Protein AF-A0A2M7TD16-F1 (afdb_monomer_lite)

Radius of gyration: 18.0 Å; chains: 1; bounding box: 49×36×45 Å

InterPro domains:
  IPR002305 Aminoacyl-tRNA synthetase, class Ic [PF00579] (29-170)
  IPR002307 Tyrosine-tRNA ligase [PR01040] (44-66)
  IPR002307 Tyrosine-tRNA ligase [PR01040] (159-170)
  IPR002307 Tyrosine-tRNA ligase [TIGR00234] (2-170)
  IPR014729 Rossmann-like alpha/beta/alpha sandwich fold [G3DSA:3.40.50.620] (1-170)
  IPR024088 Tyrosine-tRNA ligase, bacterial-type [PTHR11766] (5-170)

Sequence (170 aa):
MDKIDEVLTRGVEQILPSRQGLENLLRSKKRIRLYLGIDPTATRLHLGHTIPLRKLQEFAELGHEAILLFGTGTVLVGDPSERDSGRQLITQKEIEENIATWKDQVKNIVDFKKIKIKFNGDWLTKLTLKDIIRIGSKISAIQLFKRDNFTKRIQKGDTVYFHETMYPLL

Secondary structure (DSSP, 8-state):
--HHHHHHHTT-S--SS-HHHHHHHHHTT---EEEEEE---SS---GGGHHHHHHHHHHHHTT-EEEEEE-TTGGGT---SS-SSPPPPPPHHHHHHHHHHHHHHHTTT--TTTSEEEETHHHHTT--HHHHHHHHTTS-HHHHHTSHHHHHHHHHT----HHHHHGGG-

Organism: NCBI:txid1975074

Structure (mmCIF, N/CA/C/O backbone):
data_AF-A0A2M7TD16-F1
#
_entry.id   AF-A0A2M7TD16-F1
#
loop_
_atom_site.group_PDB
_atom_site.id
_atom_site.type_symbol
_atom_site.label_atom_id
_atom_site.label_alt_id
_atom_site.label_comp_id
_atom_site.label_asym_id
_atom_site.label_entity_id
_atom_site.label_seq_id
_atom_site.pdbx_PDB_ins_code
_atom_site.Cartn_x
_atom_site.Cartn_y
_atom_site.Cartn_z
_atom_site.occupancy
_atom_site.B_iso_or_equiv
_atom_site.auth_seq_id
_atom_site.auth_comp_id
_atom_site.auth_asym_id
_atom_site.auth_atom_id
_atom_site.pdbx_PDB_model_num
ATOM 1 N N . MET A 1 1 ? -25.693 -3.884 12.088 1.00 61.97 1 MET A N 1
ATOM 2 C CA . MET A 1 1 ? -24.381 -4.557 11.999 1.00 61.97 1 MET A CA 1
ATOM 3 C C . MET A 1 1 ? -23.370 -3.654 12.685 1.00 61.97 1 MET A C 1
ATOM 5 O O . MET A 1 1 ? -23.488 -2.444 12.517 1.00 61.97 1 MET A O 1
ATOM 9 N N . ASP A 1 2 ? -22.472 -4.191 13.514 1.00 90.81 2 ASP A N 1
ATOM 10 C CA . ASP A 1 2 ? -21.387 -3.396 14.108 1.00 90.81 2 ASP A CA 1
ATOM 11 C C . ASP A 1 2 ? -20.458 -2.890 12.988 1.00 90.81 2 ASP A C 1
ATOM 13 O O . ASP A 1 2 ? -20.257 -3.582 11.988 1.00 90.81 2 ASP A O 1
ATOM 17 N N . LYS A 1 3 ? -19.889 -1.687 13.133 1.00 92.25 3 LYS A N 1
ATOM 18 C CA . LYS A 1 3 ? -18.960 -1.128 12.139 1.00 92.25 3 LYS A CA 1
ATOM 19 C C . LYS A 1 3 ? -17.724 -2.011 11.969 1.00 92.25 3 LYS A C 1
ATOM 21 O O . LYS A 1 3 ? -17.198 -2.109 10.865 1.00 92.25 3 LYS A O 1
ATOM 26 N N . ILE A 1 4 ? -17.273 -2.669 13.041 1.00 94.44 4 ILE A N 1
ATOM 27 C CA . ILE A 1 4 ? -16.169 -3.637 12.967 1.00 94.44 4 ILE A CA 1
ATOM 28 C C . ILE A 1 4 ? -16.558 -4.812 12.060 1.00 94.44 4 ILE A C 1
ATOM 30 O O . ILE A 1 4 ? -15.784 -5.184 11.180 1.00 94.44 4 ILE A O 1
ATOM 34 N N . ASP A 1 5 ? -17.769 -5.350 12.211 1.00 94.75 5 ASP A N 1
ATOM 35 C CA . ASP A 1 5 ? -18.237 -6.468 11.388 1.00 94.75 5 ASP A CA 1
ATOM 36 C C . ASP A 1 5 ? -18.338 -6.072 9.911 1.00 94.75 5 ASP A C 1
ATOM 38 O O . ASP A 1 5 ? -17.934 -6.846 9.043 1.00 94.75 5 ASP A O 1
ATOM 42 N N . GLU A 1 6 ? -18.826 -4.862 9.610 1.00 94.56 6 GLU A N 1
ATOM 43 C CA . GLU A 1 6 ? -18.897 -4.350 8.235 1.00 94.56 6 GLU A CA 1
ATOM 44 C C . GLU A 1 6 ? -17.499 -4.244 7.606 1.00 94.56 6 GLU A C 1
ATOM 46 O O . GLU A 1 6 ? -17.282 -4.728 6.490 1.00 94.56 6 GLU A O 1
ATOM 51 N N . VAL A 1 7 ? -16.521 -3.703 8.342 1.00 95.44 7 VAL A N 1
ATOM 52 C CA . VAL A 1 7 ? -15.135 -3.582 7.867 1.00 95.44 7 VAL A CA 1
ATOM 53 C C . VAL A 1 7 ? -14.516 -4.942 7.549 1.00 95.44 7 VAL A C 1
ATOM 55 O O . VAL A 1 7 ? -13.785 -5.051 6.564 1.00 95.44 7 VAL A O 1
ATOM 58 N N . LEU A 1 8 ? -14.840 -5.979 8.323 1.00 95.81 8 LEU A N 1
ATOM 59 C CA . LEU A 1 8 ? -14.291 -7.328 8.161 1.00 95.81 8 LEU A CA 1
ATOM 60 C C . LEU A 1 8 ? -15.059 -8.218 7.170 1.00 95.81 8 LEU A C 1
ATOM 62 O O . LEU A 1 8 ? -14.624 -9.340 6.908 1.00 95.81 8 LEU A O 1
ATOM 66 N N . THR A 1 9 ? -16.197 -7.763 6.639 1.00 94.81 9 THR A N 1
ATOM 67 C CA . THR A 1 9 ? -17.051 -8.563 5.740 1.00 94.81 9 THR A CA 1
ATOM 68 C C . THR A 1 9 ? -17.232 -7.927 4.373 1.00 94.81 9 THR A C 1
ATOM 70 O O . THR A 1 9 ? -17.044 -8.578 3.348 1.00 94.81 9 THR A O 1
ATOM 73 N N . ARG A 1 10 ? -17.612 -6.651 4.326 1.00 94.44 10 ARG A N 1
ATOM 74 C CA . ARG A 1 10 ? -18.019 -5.999 3.087 1.00 94.44 10 ARG A CA 1
ATOM 75 C C . ARG A 1 10 ? -16.806 -5.686 2.218 1.00 94.44 10 ARG A C 1
ATOM 77 O O . ARG A 1 10 ? -15.943 -4.907 2.620 1.00 94.44 10 ARG A O 1
ATOM 84 N N . GLY A 1 11 ? -16.773 -6.247 1.009 1.00 91.56 11 GLY A N 1
ATOM 85 C CA . GLY A 1 11 ? -15.667 -6.043 0.066 1.00 91.56 11 GLY A CA 1
ATOM 86 C C . GLY A 1 11 ? -14.357 -6.686 0.528 1.00 91.56 11 GLY A C 1
ATOM 87 O O . GLY A 1 11 ? -13.287 -6.170 0.216 1.00 91.56 11 GLY A O 1
ATOM 88 N N . VAL A 1 12 ? -14.447 -7.766 1.310 1.00 95.81 12 VAL A N 1
ATOM 89 C CA . VAL A 1 12 ? -13.305 -8.527 1.818 1.00 95.81 12 VAL A CA 1
ATOM 90 C C . VAL A 1 12 ? -13.437 -9.970 1.352 1.00 95.81 12 VAL A C 1
ATOM 92 O O . VAL A 1 12 ? -14.361 -10.665 1.760 1.00 95.81 12 VAL A O 1
ATOM 95 N N . GLU A 1 13 ? -12.493 -10.413 0.527 1.00 95.62 13 GLU A N 1
ATOM 96 C CA . GLU A 1 13 ? -12.411 -11.811 0.092 1.00 95.62 13 GLU A CA 1
ATOM 97 C C . GLU A 1 13 ? -11.829 -12.696 1.202 1.00 95.62 13 GLU A C 1
ATOM 99 O O . GLU A 1 13 ? -12.382 -13.731 1.564 1.00 95.62 13 GLU A O 1
ATOM 104 N N . GLN A 1 14 ? -10.711 -12.264 1.794 1.00 96.12 14 GLN A N 1
ATOM 105 C CA . GLN A 1 14 ? -9.982 -13.047 2.785 1.00 96.12 14 GLN A CA 1
ATOM 106 C C . GLN A 1 14 ? -9.262 -12.148 3.794 1.00 96.12 14 GLN A C 1
ATOM 108 O O . GLN A 1 14 ? -8.800 -11.056 3.464 1.00 96.12 14 GLN A O 1
ATOM 113 N N . ILE A 1 15 ? -9.128 -12.636 5.031 1.00 96.88 15 ILE A N 1
ATOM 114 C CA . ILE A 1 15 ? -8.303 -12.024 6.079 1.00 96.88 15 ILE A CA 1
ATOM 115 C C . ILE A 1 15 ? -7.296 -13.063 6.560 1.00 96.88 15 ILE A C 1
ATOM 117 O O . ILE A 1 15 ? -7.678 -14.124 7.055 1.00 96.88 15 ILE A O 1
ATOM 121 N N . LEU A 1 16 ? -6.013 -12.730 6.448 1.00 96.31 16 LEU A N 1
ATOM 122 C CA . LEU A 1 16 ? -4.900 -13.577 6.860 1.00 96.31 16 LEU A CA 1
ATOM 123 C C . LEU A 1 16 ? -4.088 -12.910 7.982 1.00 96.31 16 LEU A C 1
ATOM 125 O O . LEU A 1 16 ? -4.012 -11.682 8.033 1.00 96.31 16 LEU A O 1
ATOM 129 N N . PRO A 1 17 ? -3.458 -13.692 8.877 1.00 95.94 17 PRO A N 1
ATOM 130 C CA . PRO A 1 17 ? -3.570 -15.150 9.008 1.00 95.94 17 PRO A CA 1
ATOM 131 C C . PRO A 1 17 ? -4.844 -15.597 9.748 1.00 95.94 17 PRO A C 1
ATOM 133 O O . PRO A 1 17 ? -5.179 -16.775 9.731 1.00 95.94 17 PRO A O 1
ATOM 136 N N . SER A 1 18 ? -5.545 -14.681 10.425 1.00 96.56 18 SER A N 1
ATOM 137 C CA . SER A 1 18 ? -6.741 -14.998 11.208 1.00 96.56 18 SER A CA 1
ATOM 138 C C . SER A 1 18 ? -7.708 -13.822 11.253 1.00 96.56 18 SER A C 1
ATOM 140 O O . SER A 1 18 ? -7.387 -12.758 11.788 1.00 96.56 18 SER A O 1
ATOM 142 N N . ARG A 1 19 ? -8.930 -14.046 10.758 1.00 95.88 19 ARG A N 1
ATOM 143 C CA . ARG A 1 19 ? -10.046 -13.103 10.891 1.00 95.88 19 ARG A CA 1
ATOM 144 C C . ARG A 1 19 ? -10.360 -12.800 12.355 1.00 95.88 19 ARG A C 1
ATOM 146 O O . ARG A 1 19 ? -10.453 -11.632 12.718 1.00 95.88 19 ARG A O 1
ATOM 153 N N . GLN A 1 20 ? -10.454 -13.836 13.190 1.00 96.56 20 GLN A N 1
ATOM 154 C CA . GLN A 1 20 ? -10.727 -13.679 14.620 1.00 96.56 20 GLN A CA 1
ATOM 155 C C . GLN A 1 20 ? -9.620 -12.883 15.320 1.00 96.56 20 GLN A C 1
ATOM 157 O O . GLN A 1 20 ? -9.894 -12.066 16.194 1.00 96.56 20 GLN A O 1
ATOM 162 N N . GLY A 1 21 ? -8.361 -13.095 14.922 1.00 96.44 21 GLY A N 1
ATOM 163 C CA . GLY A 1 21 ? -7.223 -12.350 15.455 1.00 96.44 21 GLY A CA 1
ATOM 164 C C . GLY A 1 21 ? -7.330 -10.850 15.178 1.00 96.44 21 GLY A C 1
ATOM 165 O O . GLY A 1 21 ? -7.160 -10.046 16.096 1.00 96.44 21 GLY A O 1
ATOM 166 N N . LEU A 1 22 ? -7.666 -10.475 13.938 1.00 96.06 22 LEU A N 1
ATOM 167 C CA . LEU A 1 22 ? -7.895 -9.075 13.580 1.00 96.06 22 LEU A CA 1
ATOM 168 C C . LEU A 1 22 ? -9.112 -8.505 14.317 1.00 96.06 22 LEU A C 1
ATOM 170 O O . LEU A 1 22 ? -9.021 -7.421 14.881 1.00 96.06 22 LEU A O 1
ATOM 174 N N . GLU A 1 23 ? -10.220 -9.241 14.380 1.00 95.88 23 GLU A N 1
ATOM 175 C CA . GLU A 1 23 ? -11.420 -8.807 15.098 1.00 95.88 23 GLU A CA 1
ATOM 176 C C . GLU A 1 23 ? -11.138 -8.524 16.579 1.00 95.88 23 GLU A C 1
ATOM 178 O O . GLU A 1 23 ? -11.457 -7.443 17.075 1.00 95.88 23 GLU A O 1
ATOM 183 N N . ASN A 1 24 ? -10.464 -9.445 17.272 1.00 96.12 24 ASN A N 1
ATOM 184 C CA . ASN A 1 24 ? -10.071 -9.269 18.669 1.00 96.12 24 ASN A CA 1
ATOM 185 C C . ASN A 1 24 ? -9.191 -8.024 18.852 1.00 96.12 24 ASN A C 1
ATOM 187 O O . ASN A 1 24 ? -9.349 -7.283 19.824 1.00 96.12 24 ASN A O 1
ATOM 191 N N . LEU A 1 25 ? -8.285 -7.763 17.905 1.00 95.12 25 LEU A N 1
ATOM 192 C CA . LEU A 1 25 ? -7.420 -6.589 17.932 1.00 95.12 25 LEU A CA 1
ATOM 193 C C . LEU A 1 25 ? -8.223 -5.289 17.782 1.00 95.12 25 LEU A C 1
ATOM 195 O O . LEU A 1 25 ? -8.005 -4.360 18.561 1.00 95.12 25 LEU A O 1
ATOM 199 N N . LEU A 1 26 ? -9.189 -5.240 16.860 1.00 94.75 26 LEU A N 1
ATOM 200 C CA . LEU A 1 26 ? -10.075 -4.085 16.674 1.00 94.75 26 LEU A CA 1
ATOM 201 C C . LEU A 1 26 ? -10.969 -3.858 17.903 1.00 94.75 26 LEU A C 1
ATOM 203 O O . LEU A 1 26 ? -11.080 -2.735 18.397 1.00 94.75 26 LEU A O 1
ATOM 207 N N . ARG A 1 27 ? -11.536 -4.932 18.469 1.00 94.75 27 ARG A N 1
ATOM 208 C CA . ARG A 1 27 ? -12.383 -4.871 19.673 1.00 94.75 27 ARG A CA 1
ATOM 209 C C . ARG A 1 27 ? -11.611 -4.503 20.939 1.00 94.75 27 ARG A C 1
ATOM 211 O O . ARG A 1 27 ? -12.188 -3.911 21.848 1.00 94.75 27 ARG A O 1
ATOM 218 N N . SER A 1 28 ? -10.303 -4.768 20.991 1.00 93.75 28 SER A N 1
ATOM 219 C CA . SER A 1 28 ? -9.443 -4.384 22.122 1.00 93.75 28 SER A CA 1
ATOM 220 C C . SER A 1 28 ? -9.272 -2.867 22.299 1.00 93.75 28 SER A C 1
ATOM 222 O O . SER A 1 28 ? -8.623 -2.436 23.252 1.00 93.75 28 SER A O 1
ATOM 224 N N . LYS A 1 29 ? -9.812 -2.052 21.377 1.00 84.31 29 LYS A N 1
ATOM 225 C CA . LYS A 1 29 ? -9.674 -0.585 21.317 1.00 84.31 29 LYS A CA 1
ATOM 226 C C . LYS A 1 29 ? -8.228 -0.092 21.188 1.00 84.31 29 LYS A C 1
ATOM 228 O O . LYS A 1 29 ? -7.968 1.107 21.295 1.00 84.31 29 LYS A O 1
ATOM 233 N N . LYS A 1 30 ? -7.270 -0.986 20.922 1.00 91.81 30 LYS A N 1
ATOM 234 C CA . LYS A 1 30 ? -5.898 -0.602 20.590 1.00 91.81 30 LYS A CA 1
ATOM 235 C C . LYS A 1 30 ? -5.869 0.020 19.200 1.00 91.81 30 LYS A C 1
ATOM 237 O O . LYS A 1 30 ? -6.376 -0.540 18.229 1.00 91.81 30 LYS A O 1
ATOM 242 N N . ARG A 1 31 ? -5.220 1.178 19.091 1.00 94.88 31 ARG A N 1
ATOM 243 C CA . ARG A 1 31 ? -4.984 1.816 17.798 1.00 94.88 31 ARG A CA 1
ATOM 244 C C . ARG A 1 31 ? -3.949 1.010 17.014 1.00 94.88 31 ARG A C 1
ATOM 246 O O . ARG A 1 31 ? -2.785 0.971 17.400 1.00 94.88 31 ARG A O 1
ATOM 253 N N . ILE A 1 32 ? -4.369 0.406 15.906 1.00 96.50 32 ILE A N 1
ATOM 254 C CA . ILE A 1 32 ? -3.459 -0.251 14.965 1.00 96.50 32 ILE A CA 1
ATOM 255 C C . ILE A 1 32 ? -2.992 0.712 13.875 1.00 96.50 32 ILE A C 1
ATOM 257 O O . ILE A 1 32 ? -3.627 1.739 13.615 1.00 96.50 32 ILE A O 1
ATOM 261 N N . ARG A 1 33 ? -1.879 0.349 13.236 1.00 97.56 33 ARG A N 1
ATOM 262 C CA . ARG A 1 33 ? -1.356 0.996 12.035 1.00 97.56 33 ARG A CA 1
ATOM 263 C C . ARG A 1 33 ? -1.492 0.037 10.864 1.00 97.56 33 ARG A C 1
ATOM 265 O O . ARG A 1 33 ? -1.051 -1.103 10.958 1.00 97.56 33 ARG A O 1
ATOM 272 N N . LEU A 1 34 ? -2.060 0.526 9.773 1.00 97.44 34 LEU A N 1
ATOM 273 C CA . LEU A 1 34 ? -2.238 -0.214 8.532 1.00 97.44 34 LEU A CA 1
ATOM 274 C C . LEU A 1 34 ? -1.893 0.682 7.345 1.00 97.44 34 LEU A C 1
ATOM 276 O O . LEU A 1 34 ? -1.887 1.911 7.466 1.00 97.44 34 LEU A O 1
ATOM 280 N N . TYR A 1 35 ? -1.608 0.070 6.200 1.00 97.69 35 TYR A N 1
ATOM 281 C CA . TYR A 1 35 ? -1.338 0.814 4.982 1.00 97.69 35 TYR A CA 1
ATOM 282 C C . TYR A 1 35 ? -1.956 0.151 3.754 1.00 97.69 35 TYR A C 1
ATOM 284 O O . TYR A 1 35 ? -2.158 -1.061 3.726 1.00 97.69 35 TYR A O 1
ATOM 292 N N . LEU A 1 36 ? -2.220 0.975 2.746 1.00 96.25 36 LEU A N 1
ATOM 293 C CA . LEU A 1 36 ? -2.517 0.569 1.380 1.00 96.25 36 LEU A CA 1
ATOM 294 C C . LEU A 1 36 ? -1.411 1.118 0.479 1.00 96.25 36 LEU A C 1
ATOM 296 O O . LEU A 1 36 ? -1.224 2.334 0.422 1.00 96.25 36 LEU A O 1
ATOM 300 N N . GLY A 1 37 ? -0.676 0.233 -0.192 1.00 93.12 37 GLY A N 1
ATOM 301 C CA . GLY A 1 37 ? 0.303 0.608 -1.212 1.00 93.12 37 GLY A CA 1
ATOM 302 C C . GLY A 1 37 ? -0.368 0.799 -2.570 1.00 93.12 37 GLY A C 1
ATOM 303 O O . GLY A 1 37 ? -1.163 -0.050 -2.967 1.00 93.12 37 GLY A O 1
ATOM 304 N N . ILE A 1 38 ? -0.062 1.895 -3.270 1.00 89.94 38 ILE A N 1
ATOM 305 C CA . ILE A 1 38 ? -0.479 2.107 -4.662 1.00 89.94 38 ILE A CA 1
ATOM 306 C C . ILE A 1 38 ? 0.672 2.729 -5.464 1.00 89.94 38 ILE A C 1
ATOM 308 O O . ILE A 1 38 ? 1.272 3.725 -5.053 1.00 89.94 38 ILE A O 1
ATOM 312 N N . ASP A 1 39 ? 0.947 2.154 -6.631 1.00 86.31 39 ASP A N 1
ATOM 313 C CA . ASP A 1 39 ? 1.974 2.598 -7.574 1.00 86.31 39 ASP A CA 1
ATOM 314 C C . ASP A 1 39 ? 1.406 3.649 -8.561 1.00 86.31 39 ASP A C 1
ATOM 316 O O . ASP A 1 39 ? 0.565 3.293 -9.394 1.00 86.31 39 ASP A O 1
ATOM 320 N N . PRO A 1 40 ? 1.860 4.922 -8.532 1.00 82.88 40 PRO A N 1
ATOM 321 C CA . PRO A 1 40 ? 1.339 6.018 -9.363 1.00 82.88 40 PRO A CA 1
ATOM 322 C C . PRO A 1 40 ? 1.812 5.940 -10.823 1.00 82.88 40 PRO A C 1
ATOM 324 O O . PRO A 1 40 ? 2.586 6.766 -11.300 1.00 82.88 40 PRO A O 1
ATOM 327 N N . THR A 1 41 ? 1.346 4.920 -11.538 1.00 76.81 41 THR A N 1
ATOM 328 C CA . THR A 1 41 ? 1.823 4.547 -12.884 1.00 76.81 41 THR A CA 1
ATOM 329 C C . THR A 1 41 ? 0.995 5.121 -14.027 1.00 76.81 41 THR A C 1
ATOM 331 O O . THR A 1 41 ? 1.400 5.032 -15.183 1.00 76.81 41 THR A O 1
ATOM 334 N N . ALA A 1 42 ? -0.161 5.704 -13.719 1.00 80.06 42 ALA A N 1
ATOM 335 C CA . ALA A 1 42 ? -1.045 6.344 -14.681 1.00 80.06 42 ALA A CA 1
ATOM 336 C C . ALA A 1 42 ? -1.788 7.514 -14.028 1.00 80.06 42 ALA A C 1
ATOM 338 O O . ALA A 1 42 ? -1.992 7.534 -12.816 1.00 80.06 42 ALA A O 1
ATOM 339 N N . THR A 1 43 ? -2.266 8.455 -14.839 1.00 76.69 43 THR A N 1
ATOM 340 C CA . THR A 1 43 ? -2.985 9.655 -14.373 1.00 76.69 43 THR A CA 1
ATOM 341 C C . THR A 1 43 ? -4.402 9.366 -13.874 1.00 76.69 43 THR A C 1
ATOM 343 O O . THR A 1 43 ? -4.971 10.141 -13.110 1.00 76.69 43 THR A O 1
ATOM 346 N N . ARG A 1 44 ? -5.021 8.256 -14.288 1.00 82.75 44 ARG A N 1
ATOM 347 C CA . ARG A 1 44 ? -6.418 7.944 -13.950 1.00 82.75 44 ARG A CA 1
ATOM 348 C C . ARG A 1 44 ? -6.527 6.688 -13.107 1.00 82.75 44 ARG A C 1
ATOM 350 O O . ARG A 1 44 ? -6.042 5.628 -13.495 1.00 82.75 44 ARG A O 1
ATOM 357 N N . LEU A 1 45 ? -7.242 6.806 -11.995 1.00 86.81 45 LEU A N 1
ATOM 358 C CA . LEU A 1 45 ? -7.703 5.659 -11.230 1.00 86.81 45 LEU A CA 1
ATOM 359 C C . LEU A 1 45 ? -8.964 5.103 -11.893 1.00 86.81 45 LEU A C 1
ATOM 361 O O . LEU A 1 45 ? -9.900 5.837 -12.202 1.00 86.81 45 LEU A O 1
ATOM 365 N N . HIS A 1 46 ? -9.019 3.790 -12.086 1.00 89.19 46 HIS A N 1
ATOM 366 C CA . HIS A 1 46 ? -10.266 3.102 -12.424 1.00 89.19 46 HIS A CA 1
ATOM 367 C C . HIS A 1 46 ? -11.042 2.695 -11.162 1.00 89.19 46 HIS A C 1
ATOM 369 O O . HIS A 1 46 ? -10.478 2.638 -10.065 1.00 89.19 46 HIS A O 1
ATOM 375 N N . LEU A 1 47 ? -12.308 2.298 -11.332 1.00 89.25 47 LEU A N 1
ATOM 376 C CA . LEU A 1 47 ? -13.219 1.904 -10.245 1.00 89.25 47 LEU A CA 1
ATOM 377 C C . LEU A 1 47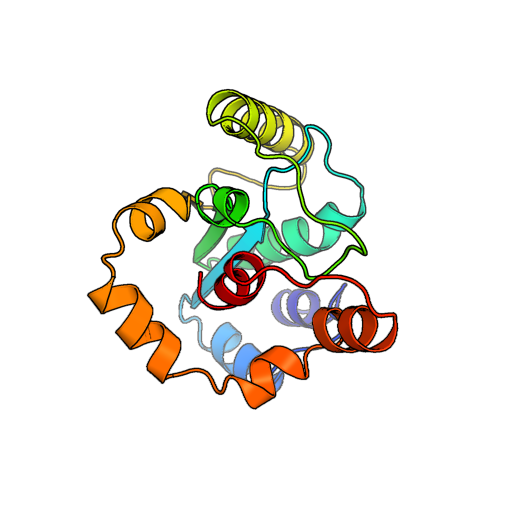 ? -12.681 0.784 -9.338 1.00 89.25 47 LEU A C 1
ATOM 379 O O . LEU A 1 47 ? -13.016 0.742 -8.158 1.00 89.25 47 LEU A O 1
ATOM 383 N N . GLY A 1 48 ? -11.793 -0.080 -9.842 1.00 88.94 48 GLY A N 1
ATOM 384 C CA . GLY A 1 48 ? -11.118 -1.096 -9.022 1.00 88.94 48 GLY A CA 1
ATOM 385 C C . GLY A 1 48 ? -10.373 -0.538 -7.795 1.00 88.94 48 GLY A C 1
ATOM 386 O O . GLY A 1 48 ? -10.299 -1.210 -6.773 1.00 88.94 48 GLY A O 1
ATOM 387 N N . HIS A 1 49 ? -9.906 0.716 -7.831 1.00 90.81 49 HIS A N 1
ATOM 388 C CA . HIS A 1 49 ? -9.227 1.345 -6.690 1.00 90.81 49 HIS A CA 1
ATOM 389 C C . HIS A 1 49 ? -10.190 1.800 -5.588 1.00 90.81 49 HIS A C 1
ATOM 391 O O . HIS A 1 49 ? -9.771 2.049 -4.458 1.00 90.81 49 HIS A O 1
ATOM 397 N N . THR A 1 50 ? -11.486 1.916 -5.886 1.00 91.69 50 THR A N 1
ATOM 398 C CA . THR A 1 50 ? -12.471 2.423 -4.929 1.00 91.69 50 THR A CA 1
ATOM 399 C C . THR A 1 50 ? -12.625 1.489 -3.731 1.00 91.69 50 THR A C 1
ATOM 401 O O . THR A 1 50 ? -12.732 1.974 -2.609 1.00 91.69 50 THR A O 1
ATOM 404 N N . ILE A 1 51 ? -12.598 0.168 -3.935 1.00 93.69 51 ILE A N 1
ATOM 405 C CA . ILE A 1 51 ? -12.757 -0.813 -2.850 1.00 93.69 51 ILE A CA 1
ATOM 406 C C . ILE A 1 51 ? -11.648 -0.691 -1.789 1.00 93.69 51 ILE A C 1
ATOM 408 O O . ILE A 1 51 ? -11.984 -0.445 -0.626 1.00 93.69 51 ILE A O 1
ATOM 412 N N . PRO A 1 52 ? -10.347 -0.786 -2.131 1.00 94.81 52 PRO A N 1
ATOM 413 C CA . PRO A 1 52 ? -9.290 -0.679 -1.129 1.00 94.81 52 PRO A CA 1
ATOM 414 C C . PRO A 1 52 ? -9.204 0.719 -0.497 1.00 94.81 52 PRO A C 1
ATOM 416 O O . PRO A 1 52 ? -8.967 0.824 0.706 1.00 94.81 52 PRO A O 1
ATOM 419 N N . LEU A 1 53 ? -9.459 1.795 -1.253 1.00 95.25 53 LEU A N 1
ATOM 420 C CA . LEU A 1 53 ? -9.466 3.159 -0.705 1.00 95.25 53 LEU A CA 1
ATOM 421 C C . LEU A 1 53 ? -10.597 3.373 0.307 1.00 95.25 53 LEU A C 1
ATOM 423 O O . LEU A 1 53 ? -10.366 3.946 1.371 1.00 95.25 53 LEU A O 1
ATOM 427 N N . ARG A 1 54 ? -11.803 2.869 0.016 1.00 95.19 54 ARG A N 1
ATOM 428 C CA . ARG A 1 54 ? -12.919 2.904 0.971 1.00 95.19 54 ARG A CA 1
ATOM 429 C C . ARG A 1 54 ? -12.611 2.080 2.211 1.00 95.19 54 ARG A C 1
ATOM 431 O O . ARG A 1 54 ? -12.847 2.558 3.312 1.00 95.19 54 ARG A O 1
ATOM 438 N N . LYS A 1 55 ? -12.010 0.897 2.051 1.00 96.56 55 LYS A N 1
ATOM 439 C CA . LYS A 1 55 ? -11.600 0.076 3.194 1.00 96.56 55 LYS A CA 1
ATOM 440 C C . LYS A 1 55 ? -10.612 0.825 4.092 1.00 96.56 55 LYS A C 1
ATOM 442 O O . LYS A 1 55 ? -10.786 0.858 5.306 1.00 96.56 55 LYS A O 1
ATOM 447 N N . LEU A 1 56 ? -9.614 1.484 3.502 1.00 97.12 56 LEU A N 1
ATOM 448 C CA . LEU A 1 56 ? -8.648 2.304 4.235 1.00 97.12 56 LEU A CA 1
ATOM 449 C C . LEU A 1 56 ? -9.332 3.449 5.009 1.00 97.12 56 LEU A C 1
ATOM 451 O O . LEU A 1 56 ? -9.005 3.681 6.174 1.00 97.12 56 LEU A O 1
ATOM 455 N N . GLN A 1 57 ? -10.298 4.128 4.382 1.00 96.56 57 GLN A N 1
ATOM 456 C CA . GLN A 1 57 ? -11.107 5.174 5.012 1.00 96.56 57 GLN A CA 1
ATOM 457 C C . GLN A 1 57 ? -11.946 4.631 6.180 1.00 96.56 57 GLN A C 1
ATOM 459 O O . GLN A 1 57 ? -11.964 5.247 7.243 1.00 96.56 57 GLN A O 1
ATOM 464 N N . GLU A 1 58 ? -12.584 3.467 6.035 1.00 96.19 58 GLU A N 1
ATOM 465 C CA . GLU A 1 58 ? -13.368 2.841 7.109 1.00 96.19 58 GLU A CA 1
ATOM 466 C C . GLU A 1 58 ? -12.501 2.558 8.351 1.00 96.19 58 GLU A C 1
ATOM 468 O O . GLU A 1 58 ? -12.897 2.861 9.477 1.00 96.19 58 GLU A O 1
ATOM 473 N N . PHE A 1 59 ? -11.271 2.062 8.170 1.00 97.06 59 PHE A N 1
ATOM 474 C CA . PHE A 1 59 ? -10.330 1.901 9.286 1.00 97.06 59 PHE A CA 1
ATOM 475 C C . PHE A 1 59 ? -9.932 3.244 9.920 1.00 97.06 59 PHE A C 1
ATOM 477 O O . PHE A 1 59 ? -9.783 3.325 11.143 1.00 97.06 59 PHE A O 1
ATOM 484 N N . ALA A 1 60 ? -9.776 4.303 9.122 1.00 96.56 60 ALA A N 1
ATOM 485 C CA . ALA A 1 60 ? -9.515 5.646 9.638 1.00 96.56 60 ALA A CA 1
ATOM 486 C C . ALA A 1 60 ? -10.700 6.172 10.473 1.00 96.56 60 ALA A C 1
ATOM 488 O O . ALA A 1 60 ? -10.503 6.796 11.516 1.00 96.56 60 ALA A O 1
ATOM 489 N N . GLU A 1 61 ? -11.935 5.878 10.060 1.00 95.56 61 GLU A N 1
ATOM 490 C CA . GLU A 1 61 ? -13.167 6.235 10.777 1.00 95.56 61 GLU A CA 1
ATOM 491 C C . GLU A 1 61 ? -13.364 5.457 12.080 1.00 95.56 61 GLU A C 1
ATOM 493 O O . GLU A 1 61 ? -13.968 5.984 13.015 1.00 95.56 61 GLU A O 1
ATOM 498 N N . LEU A 1 62 ? -12.801 4.251 12.177 1.00 95.62 62 LEU A N 1
ATOM 499 C CA . LEU A 1 62 ? -12.691 3.493 13.427 1.00 95.62 62 LEU A CA 1
ATOM 500 C C . LEU A 1 62 ? -11.573 4.012 14.355 1.00 95.62 62 LEU A C 1
ATOM 502 O O . LEU A 1 62 ? -11.380 3.483 15.448 1.00 95.62 62 LEU A O 1
ATOM 506 N N . GLY A 1 63 ? -10.844 5.061 13.955 1.00 95.38 63 GLY A N 1
ATOM 507 C CA . GLY A 1 63 ? -9.804 5.707 14.762 1.00 95.38 63 GLY A CA 1
ATOM 508 C C . GLY A 1 63 ? -8.408 5.095 14.615 1.00 95.38 63 GLY A C 1
ATOM 509 O O . GLY A 1 63 ? -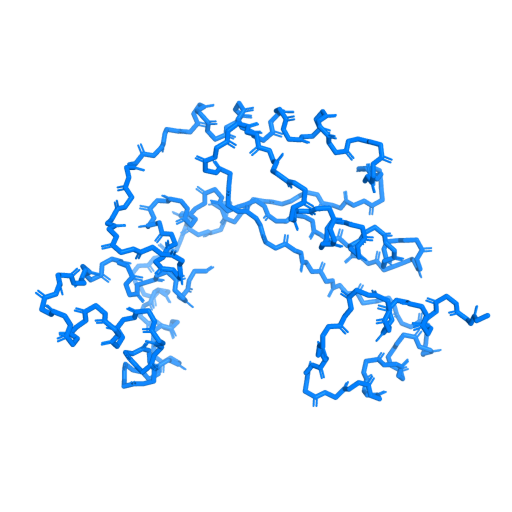7.498 5.426 15.384 1.00 95.38 63 GLY A O 1
ATOM 510 N N . HIS A 1 64 ? -8.197 4.213 13.636 1.00 97.31 64 HIS A N 1
ATOM 511 C CA . HIS A 1 64 ? -6.891 3.611 13.380 1.00 97.31 64 HIS A CA 1
ATOM 512 C C . HIS A 1 64 ? -5.955 4.549 12.608 1.00 97.31 64 HIS A C 1
ATOM 514 O O . HIS A 1 64 ? -6.358 5.552 12.022 1.00 97.31 64 HIS A O 1
ATOM 520 N N . GLU A 1 65 ? -4.651 4.267 12.647 1.00 97.69 65 GLU A N 1
ATOM 521 C CA . GLU A 1 65 ? -3.686 4.968 11.799 1.00 97.69 65 GLU A CA 1
ATOM 522 C C . GLU A 1 65 ? -3.681 4.342 10.400 1.00 97.69 65 GLU A C 1
ATOM 524 O O . GLU A 1 65 ? -2.999 3.346 10.156 1.00 97.69 65 GLU A O 1
ATOM 529 N N . ALA A 1 66 ? -4.454 4.940 9.495 1.00 97.81 66 ALA A N 1
ATOM 530 C CA . ALA A 1 66 ? -4.528 4.561 8.093 1.00 97.81 66 ALA A CA 1
ATOM 531 C C . ALA A 1 66 ? -3.485 5.321 7.260 1.00 97.81 66 ALA A C 1
ATOM 533 O O . ALA A 1 66 ? -3.402 6.552 7.325 1.00 97.81 66 ALA A O 1
ATOM 534 N N . ILE A 1 67 ? -2.685 4.588 6.485 1.00 97.88 67 ILE A N 1
ATOM 535 C CA . ILE A 1 67 ? -1.618 5.144 5.650 1.00 97.88 67 ILE A CA 1
ATOM 536 C C . ILE A 1 67 ? -1.890 4.822 4.179 1.00 97.88 67 ILE A C 1
ATOM 538 O O . ILE A 1 67 ? -1.983 3.658 3.804 1.00 97.88 67 ILE A O 1
ATOM 542 N N . LEU A 1 68 ? -1.962 5.846 3.333 1.00 95.69 68 LEU A N 1
ATOM 543 C CA . LEU A 1 68 ? -1.879 5.683 1.886 1.00 95.69 68 LEU A CA 1
ATOM 544 C C . LEU A 1 68 ? -0.411 5.830 1.476 1.00 95.69 68 LEU A C 1
ATOM 546 O O . LEU A 1 68 ? 0.181 6.902 1.631 1.00 95.69 68 LEU A O 1
ATOM 550 N N . LEU A 1 69 ? 0.185 4.735 1.013 1.00 95.31 69 LEU A N 1
ATOM 551 C CA . LEU A 1 69 ? 1.590 4.660 0.643 1.00 95.31 69 LEU A CA 1
ATOM 552 C C . LEU A 1 69 ? 1.738 4.718 -0.877 1.00 95.31 69 LEU A C 1
ATOM 554 O O . LEU A 1 69 ? 1.346 3.787 -1.575 1.00 95.31 69 LEU A O 1
ATOM 558 N N . PHE A 1 70 ? 2.340 5.792 -1.378 1.00 91.81 70 PHE A N 1
ATOM 559 C CA . PHE A 1 70 ? 2.684 5.916 -2.787 1.00 91.81 70 PHE A CA 1
ATOM 560 C C . PHE A 1 70 ? 4.011 5.228 -3.093 1.00 91.81 70 PHE A C 1
ATOM 562 O O . PHE A 1 70 ? 5.030 5.483 -2.441 1.00 91.81 70 PHE A O 1
ATOM 569 N N . GLY A 1 71 ? 3.984 4.386 -4.120 1.00 88.94 71 GLY A N 1
ATOM 570 C CA . GLY A 1 71 ? 5.114 3.615 -4.612 1.00 88.94 71 GLY A CA 1
ATOM 571 C C . GLY A 1 71 ? 6.146 4.408 -5.420 1.00 88.94 71 GLY A C 1
ATOM 572 O O . GLY A 1 71 ? 6.452 4.043 -6.545 1.00 88.94 71 GLY A O 1
ATOM 573 N N . THR A 1 72 ? 6.670 5.520 -4.906 1.00 85.31 72 THR A N 1
ATOM 574 C CA . THR A 1 72 ? 7.601 6.392 -5.654 1.00 85.31 72 THR A CA 1
ATOM 575 C C . THR A 1 72 ? 9.005 5.812 -5.846 1.00 85.31 72 THR A C 1
ATOM 577 O O . THR A 1 72 ? 9.693 6.179 -6.790 1.00 85.31 72 THR A O 1
ATOM 580 N N . GLY A 1 73 ? 9.438 4.893 -4.981 1.00 81.62 73 GLY A N 1
ATOM 581 C CA . GLY A 1 73 ? 10.671 4.122 -5.152 1.00 81.62 73 GLY A CA 1
ATOM 582 C C . GLY A 1 73 ? 10.452 2.811 -5.910 1.00 81.62 73 GLY A C 1
ATOM 583 O O . GLY A 1 73 ? 11.305 2.405 -6.691 1.00 81.62 73 GLY A O 1
ATOM 584 N N . THR A 1 74 ? 9.297 2.163 -5.730 1.00 75.94 74 THR A N 1
ATOM 585 C CA . THR A 1 74 ? 8.957 0.882 -6.384 1.00 75.94 74 THR A CA 1
ATOM 586 C C . THR A 1 74 ? 8.747 1.023 -7.889 1.00 75.94 74 THR A C 1
ATOM 588 O O . THR A 1 74 ? 9.090 0.114 -8.646 1.00 75.94 74 THR A O 1
ATOM 591 N N . VAL A 1 75 ? 8.285 2.186 -8.355 1.00 70.75 75 VAL A N 1
ATOM 592 C CA . VAL A 1 75 ? 8.174 2.494 -9.792 1.00 70.75 75 VAL A CA 1
ATOM 593 C C . VAL A 1 75 ? 9.515 2.525 -10.531 1.00 70.75 75 VAL A C 1
ATOM 595 O O . VAL A 1 75 ? 9.507 2.340 -11.744 1.00 70.75 75 VAL A O 1
ATOM 598 N N . LEU A 1 76 ? 10.650 2.681 -9.831 1.00 69.06 76 LEU A N 1
ATOM 599 C CA . LEU A 1 76 ? 11.986 2.566 -10.437 1.00 69.06 76 LEU A CA 1
ATOM 600 C C . LEU A 1 76 ? 12.290 1.136 -10.904 1.00 69.06 76 LEU A C 1
ATOM 602 O O . LEU A 1 76 ? 13.041 0.949 -11.856 1.00 69.06 76 LEU A O 1
ATOM 606 N N . VAL A 1 77 ? 11.719 0.136 -10.228 1.00 70.12 77 VAL A N 1
ATOM 607 C CA . VAL A 1 77 ? 11.838 -1.279 -10.603 1.00 70.12 77 VAL A CA 1
ATOM 608 C C . VAL A 1 77 ? 10.698 -1.696 -11.527 1.00 70.12 77 VAL A C 1
ATOM 610 O O . VAL A 1 77 ? 10.930 -2.351 -12.536 1.00 70.12 77 VAL A O 1
ATOM 613 N N . GLY A 1 78 ? 9.473 -1.290 -11.193 1.00 66.12 78 GLY A N 1
ATOM 614 C CA . GLY A 1 78 ? 8.263 -1.667 -11.909 1.00 66.12 78 GLY A CA 1
ATOM 615 C C . GLY A 1 78 ? 7.644 -2.977 -11.418 1.00 66.12 78 GLY A C 1
ATOM 616 O O . GLY A 1 78 ? 8.314 -4.002 -11.376 1.00 66.12 78 GLY A O 1
ATOM 617 N N . ASP A 1 79 ? 6.357 -2.943 -11.053 1.00 65.81 79 ASP A N 1
ATOM 618 C CA . ASP A 1 79 ? 5.619 -4.117 -10.558 1.00 65.81 79 ASP A CA 1
ATOM 619 C C . ASP A 1 79 ? 5.418 -5.181 -11.657 1.00 65.81 79 ASP A C 1
ATOM 621 O O . ASP A 1 79 ? 4.728 -4.895 -12.645 1.00 65.81 79 ASP A O 1
ATOM 625 N N . PRO A 1 80 ? 5.951 -6.409 -11.498 1.00 60.78 80 PRO A N 1
ATOM 626 C CA . PRO A 1 80 ? 5.778 -7.491 -12.462 1.00 60.78 80 PRO A CA 1
ATOM 627 C C . PRO A 1 80 ? 4.515 -8.337 -12.211 1.00 60.78 80 PRO A C 1
ATOM 629 O O . PRO A 1 80 ? 4.319 -9.344 -12.892 1.00 60.78 80 PRO A O 1
ATOM 632 N N . SER A 1 81 ? 3.695 -8.031 -11.197 1.00 54.84 81 SER A N 1
ATOM 633 C CA . SER A 1 81 ? 2.636 -8.933 -10.704 1.00 54.84 81 SER A CA 1
ATOM 634 C C . SER A 1 81 ? 1.455 -9.105 -11.665 1.00 54.84 81 SER A C 1
ATOM 636 O O . SER A 1 81 ? 0.795 -10.141 -11.618 1.00 54.84 81 SER A O 1
ATOM 638 N N . GLU A 1 82 ? 1.204 -8.138 -12.552 1.00 53.41 82 GLU A N 1
ATOM 639 C CA . GLU A 1 82 ? -0.021 -8.096 -13.369 1.00 53.41 82 GLU A CA 1
ATOM 640 C C . GLU A 1 82 ? 0.197 -8.101 -14.896 1.00 53.41 82 GLU A C 1
ATOM 642 O O . GLU A 1 82 ? -0.781 -7.968 -15.631 1.00 53.41 82 GLU A O 1
ATOM 647 N N . ARG A 1 83 ? 1.432 -8.208 -15.424 1.00 57.00 83 ARG A N 1
ATOM 648 C CA . ARG A 1 83 ? 1.671 -8.006 -16.874 1.00 57.00 83 ARG A CA 1
ATOM 649 C C . ARG A 1 83 ? 2.703 -8.934 -17.521 1.00 57.00 83 ARG A C 1
ATOM 651 O O . ARG A 1 83 ? 3.677 -9.348 -16.899 1.00 57.00 83 ARG A O 1
ATOM 658 N N . ASP A 1 84 ? 2.481 -9.182 -18.817 1.00 52.44 84 ASP A N 1
ATOM 659 C CA . ASP A 1 84 ? 3.303 -10.019 -19.707 1.00 52.44 84 ASP A CA 1
ATOM 660 C C . ASP A 1 84 ? 4.544 -9.286 -20.291 1.00 52.44 84 ASP A C 1
ATOM 662 O O . ASP A 1 84 ? 5.335 -9.902 -20.998 1.00 52.44 84 ASP A O 1
ATOM 666 N N . SER A 1 85 ? 4.766 -7.990 -20.008 1.00 53.53 85 SER A N 1
ATOM 667 C CA . SER A 1 85 ? 5.913 -7.214 -20.530 1.00 53.53 85 SER A CA 1
ATOM 668 C C . SER A 1 85 ? 6.499 -6.222 -19.511 1.00 53.53 85 SER A C 1
ATOM 670 O O . SER A 1 85 ? 5.782 -5.736 -18.636 1.00 53.53 85 SER A O 1
ATOM 672 N N . GLY A 1 86 ? 7.786 -5.873 -19.653 1.00 53.25 86 GLY A N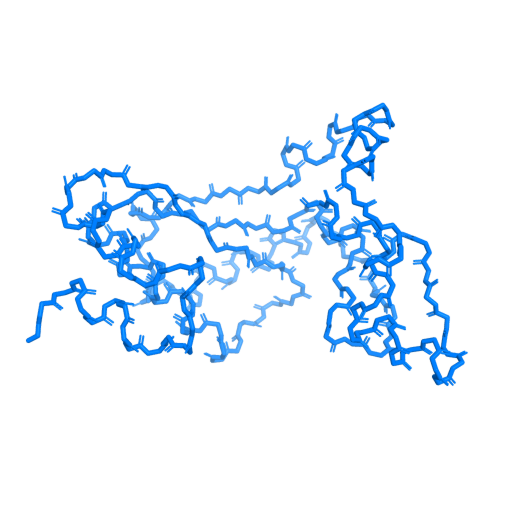 1
ATOM 673 C CA . GLY A 1 86 ? 8.487 -4.900 -18.793 1.00 53.25 86 GLY A CA 1
ATOM 674 C C . GLY A 1 86 ? 7.937 -3.462 -18.882 1.00 53.25 86 GLY A C 1
ATOM 675 O O . GLY A 1 86 ? 7.348 -3.076 -19.894 1.00 53.25 86 GLY A O 1
ATOM 676 N N . ARG A 1 87 ? 8.106 -2.666 -17.812 1.00 60.28 87 ARG A N 1
ATOM 677 C CA . ARG A 1 87 ? 7.594 -1.279 -17.699 1.00 60.28 87 ARG A CA 1
ATOM 678 C C . ARG A 1 87 ? 8.449 -0.262 -18.471 1.00 60.28 87 ARG A C 1
ATOM 680 O O . ARG A 1 87 ? 9.666 -0.395 -18.552 1.00 60.28 87 ARG A O 1
ATOM 687 N N . GLN A 1 88 ? 7.808 0.815 -18.938 1.00 61.66 88 GLN A N 1
ATOM 688 C CA . GLN A 1 88 ? 8.493 2.073 -19.259 1.00 61.66 88 GLN A CA 1
ATOM 689 C C . GLN A 1 88 ? 8.808 2.833 -17.961 1.00 61.66 88 GLN A C 1
ATOM 691 O O . GLN A 1 88 ? 7.981 2.874 -17.048 1.00 61.66 88 GLN A O 1
ATOM 696 N N . LEU A 1 89 ? 10.005 3.416 -17.882 1.00 64.69 89 LEU A N 1
ATOM 697 C CA . LEU A 1 89 ? 10.437 4.238 -16.749 1.00 64.69 89 LEU A CA 1
ATOM 698 C C . LEU A 1 89 ? 9.638 5.550 -16.731 1.00 64.69 89 LEU A C 1
ATOM 700 O O . LEU A 1 89 ? 9.605 6.253 -17.737 1.00 64.69 89 LEU A O 1
ATOM 704 N N . ILE A 1 90 ? 9.021 5.874 -15.592 1.00 72.81 90 ILE A N 1
ATOM 705 C CA . ILE A 1 90 ? 8.307 7.141 -15.372 1.00 72.81 90 ILE A CA 1
ATOM 706 C C . ILE A 1 90 ? 9.205 8.139 -14.634 1.00 72.81 90 ILE A C 1
ATOM 708 O O . ILE A 1 90 ? 9.980 7.766 -13.752 1.00 72.81 90 ILE A O 1
ATOM 712 N N . THR A 1 91 ? 9.111 9.414 -14.992 1.00 80.06 91 THR A N 1
ATOM 713 C CA . THR A 1 91 ? 9.873 10.497 -14.363 1.00 80.06 91 THR A CA 1
ATOM 714 C C . THR A 1 91 ? 9.260 10.922 -13.028 1.00 80.06 91 THR A C 1
ATOM 716 O O . THR A 1 91 ? 8.064 10.769 -12.784 1.00 80.06 91 THR A O 1
ATOM 719 N N . GLN A 1 92 ? 10.069 11.540 -12.161 1.00 79.31 92 GLN A N 1
ATOM 720 C CA . GLN A 1 92 ? 9.597 12.092 -10.884 1.00 79.31 92 GLN A CA 1
ATOM 721 C C . GLN A 1 92 ? 8.477 13.131 -11.068 1.00 79.31 92 GLN A C 1
ATOM 723 O O . GLN A 1 92 ? 7.528 13.165 -10.287 1.00 79.31 92 GLN A O 1
ATOM 728 N N . LYS A 1 93 ? 8.550 13.932 -12.136 1.00 83.50 93 LYS A N 1
ATOM 729 C CA . LYS A 1 93 ? 7.516 14.915 -12.475 1.00 83.50 93 LYS A CA 1
ATOM 730 C C . LYS A 1 93 ? 6.183 14.237 -12.804 1.00 83.50 93 LYS A C 1
ATOM 732 O O . LYS A 1 93 ? 5.150 14.638 -12.280 1.00 83.50 93 LYS A O 1
ATOM 737 N N . GLU A 1 94 ? 6.209 13.178 -13.611 1.00 84.19 94 GLU A N 1
ATOM 738 C CA . GLU A 1 94 ? 5.005 12.402 -13.940 1.00 84.19 94 GLU A CA 1
ATOM 739 C C . GLU A 1 94 ? 4.412 11.721 -12.702 1.00 84.19 94 GLU A C 1
ATOM 741 O O . GLU A 1 94 ? 3.195 11.682 -12.540 1.00 84.19 94 GLU A O 1
ATOM 746 N N . ILE A 1 95 ? 5.254 11.226 -11.788 1.00 84.94 95 ILE A N 1
ATOM 747 C CA . ILE A 1 95 ? 4.810 10.666 -10.504 1.00 84.94 95 ILE A CA 1
ATOM 748 C C . ILE A 1 95 ? 4.046 11.718 -9.691 1.00 84.94 95 ILE A C 1
ATOM 750 O O . ILE A 1 95 ? 2.962 11.438 -9.178 1.00 84.94 95 ILE A O 1
ATOM 754 N N . GLU A 1 96 ? 4.591 12.927 -9.567 1.00 86.56 96 GLU A N 1
ATOM 755 C CA . GLU A 1 96 ? 3.963 14.020 -8.820 1.00 86.56 96 GLU A CA 1
ATOM 756 C C . GLU A 1 96 ? 2.633 14.454 -9.445 1.00 86.56 96 GLU A C 1
ATOM 758 O O . GLU A 1 96 ? 1.639 14.614 -8.728 1.00 86.56 96 GLU A O 1
ATOM 763 N N . GLU A 1 97 ? 2.584 14.566 -10.775 1.00 89.19 97 GLU A N 1
ATOM 764 C CA . GLU A 1 97 ? 1.363 14.857 -11.530 1.00 89.19 97 GLU A CA 1
ATOM 765 C C . GLU A 1 97 ? 0.304 13.761 -11.325 1.00 89.19 97 GLU A C 1
ATOM 767 O O . GLU A 1 97 ? -0.839 14.061 -10.964 1.00 89.19 97 GLU A O 1
ATOM 772 N N . ASN A 1 98 ? 0.683 12.484 -11.446 1.00 89.62 98 ASN A N 1
ATOM 773 C CA . ASN A 1 98 ? -0.205 11.346 -11.197 1.00 89.62 98 ASN A CA 1
ATOM 774 C C . ASN A 1 98 ? -0.791 11.411 -9.781 1.00 89.62 98 ASN A C 1
ATOM 776 O O . ASN A 1 98 ? -2.009 11.366 -9.608 1.00 89.62 98 ASN A O 1
ATOM 780 N N . ILE A 1 99 ? 0.045 11.610 -8.761 1.00 89.12 99 ILE A N 1
ATOM 781 C CA . ILE A 1 99 ? -0.404 11.691 -7.365 1.00 89.12 99 ILE A CA 1
ATOM 782 C C . ILE A 1 99 ? -1.353 12.877 -7.144 1.00 89.12 99 ILE A C 1
ATOM 784 O O . ILE A 1 99 ? -2.348 12.739 -6.426 1.00 89.12 99 ILE A O 1
ATOM 788 N N . ALA A 1 100 ? -1.081 14.034 -7.754 1.00 90.62 100 ALA A N 1
ATOM 789 C CA . ALA A 1 100 ? -1.955 15.200 -7.662 1.00 90.62 100 ALA A CA 1
ATOM 790 C C . ALA A 1 100 ? -3.340 14.914 -8.264 1.00 90.62 100 ALA A C 1
ATOM 792 O O . ALA A 1 100 ? -4.358 15.152 -7.609 1.00 90.62 100 ALA A O 1
ATOM 793 N N . THR A 1 101 ? -3.385 14.329 -9.465 1.00 91.38 101 THR A N 1
ATOM 794 C CA . THR A 1 101 ? -4.654 13.974 -10.120 1.00 91.38 101 THR A CA 1
ATOM 795 C C . THR A 1 101 ? -5.448 12.932 -9.332 1.00 91.38 101 THR A C 1
ATOM 797 O O . THR A 1 101 ? -6.677 12.991 -9.285 1.00 91.38 101 THR A O 1
ATOM 800 N N . TRP A 1 102 ? -4.772 11.987 -8.680 1.00 89.94 102 TRP A N 1
ATOM 801 C CA . TRP A 1 102 ? -5.424 10.949 -7.888 1.00 89.94 102 TRP A CA 1
ATOM 802 C C . TRP A 1 102 ? -6.079 11.514 -6.640 1.00 89.94 102 TRP A C 1
ATOM 804 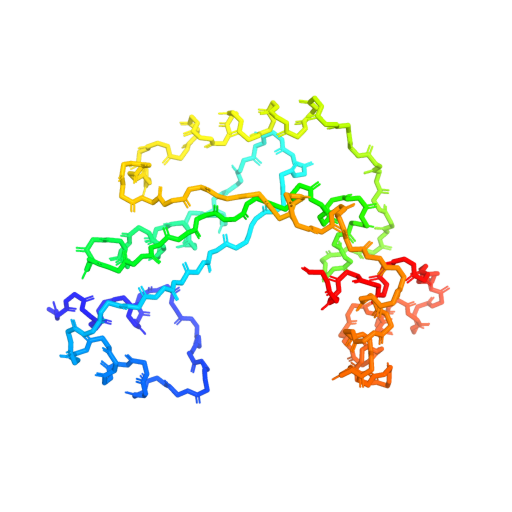O O . TRP A 1 102 ? -7.215 11.154 -6.340 1.00 89.94 102 TRP A O 1
ATOM 814 N N . LYS A 1 103 ? -5.396 12.427 -5.936 1.00 89.25 103 LYS A N 1
ATOM 815 C CA . LYS A 1 103 ? -5.974 13.113 -4.773 1.00 89.25 103 LYS A CA 1
ATOM 816 C C . LYS A 1 103 ? -7.272 13.823 -5.136 1.00 89.25 103 LYS A C 1
ATOM 818 O O . LYS A 1 103 ? -8.232 13.729 -4.377 1.00 89.25 103 LYS A O 1
ATOM 823 N N . ASP A 1 104 ? -7.318 14.474 -6.297 1.00 91.31 104 ASP A N 1
ATOM 824 C CA . ASP A 1 104 ? -8.538 15.127 -6.770 1.00 91.31 104 ASP A CA 1
ATOM 825 C C . ASP A 1 104 ? -9.649 14.118 -7.106 1.00 91.31 104 ASP A C 1
ATOM 827 O O . ASP A 1 104 ? -10.789 14.296 -6.677 1.00 91.31 104 ASP A O 1
ATOM 831 N N . GLN A 1 105 ? -9.311 13.013 -7.780 1.00 90.81 105 GLN A N 1
ATOM 832 C CA . GLN A 1 105 ? -10.268 11.958 -8.142 1.00 90.81 105 GLN A CA 1
ATOM 833 C C . GLN A 1 105 ? -10.921 11.294 -6.920 1.00 90.81 105 GLN A C 1
ATOM 835 O O . GLN A 1 105 ? -12.104 10.958 -6.957 1.00 90.81 105 GLN A O 1
ATOM 840 N N . VAL A 1 106 ? -10.171 11.100 -5.831 1.00 91.38 106 VAL A N 1
ATOM 841 C CA . VAL A 1 106 ? -10.633 10.311 -4.673 1.00 91.38 106 VAL A CA 1
ATOM 842 C C . VAL A 1 106 ? -11.063 11.156 -3.478 1.00 91.38 106 VAL A C 1
ATOM 844 O O . VAL A 1 106 ? -11.480 10.599 -2.465 1.00 91.38 106 VAL A O 1
ATOM 847 N N . LYS A 1 107 ? -11.034 12.490 -3.578 1.00 90.50 107 LYS A N 1
ATOM 848 C CA . LYS A 1 107 ? -11.388 13.404 -2.473 1.00 90.50 107 LYS A CA 1
ATOM 849 C C . LYS A 1 107 ? -12.784 13.181 -1.879 1.00 90.50 107 LYS A C 1
ATOM 851 O O . LYS A 1 107 ? -13.017 13.511 -0.725 1.00 90.50 107 LYS A O 1
ATOM 856 N N . ASN A 1 108 ? -13.706 12.610 -2.658 1.00 89.19 108 ASN A N 1
ATOM 857 C CA . ASN A 1 108 ? -15.070 12.306 -2.214 1.00 89.19 108 ASN A CA 1
ATOM 858 C C . ASN A 1 108 ? -15.194 10.949 -1.498 1.00 89.19 108 ASN A C 1
ATOM 860 O O . ASN A 1 108 ? -16.227 10.675 -0.896 1.00 89.19 108 ASN A O 1
ATOM 864 N N . ILE A 1 109 ? -14.177 10.085 -1.588 1.00 90.19 109 ILE A N 1
ATOM 865 C CA . ILE A 1 109 ? -14.156 8.756 -0.953 1.00 90.19 109 ILE A CA 1
ATOM 866 C C . ILE A 1 109 ? -13.110 8.643 0.161 1.00 90.19 109 ILE A C 1
ATOM 868 O O . ILE A 1 109 ? -13.195 7.731 0.979 1.00 90.19 109 ILE A O 1
ATOM 872 N N . VAL A 1 110 ? -12.132 9.550 0.191 1.00 93.12 110 VAL A N 1
ATOM 873 C CA . VAL A 1 110 ? -11.023 9.564 1.146 1.00 93.12 110 VAL A CA 1
ATOM 874 C C . VAL A 1 110 ? -10.926 10.931 1.811 1.00 93.12 110 VAL A C 1
ATOM 876 O O . VAL A 1 110 ? -10.739 11.950 1.147 1.00 93.12 110 VAL A O 1
ATOM 879 N N . ASP A 1 111 ? -10.968 10.937 3.142 1.00 94.69 111 ASP A N 1
ATOM 880 C CA . ASP A 1 111 ? -10.662 12.114 3.946 1.00 94.69 111 ASP A CA 1
ATOM 881 C C . ASP A 1 111 ? -9.160 12.157 4.261 1.00 94.69 111 ASP A C 1
ATOM 883 O O . ASP A 1 111 ? -8.662 11.534 5.205 1.00 94.69 111 ASP A O 1
ATOM 887 N N . PHE A 1 112 ? -8.420 12.944 3.480 1.00 91.94 112 PHE A N 1
ATOM 888 C CA . PHE A 1 112 ? -6.976 13.127 3.652 1.00 91.94 112 PHE A CA 1
ATOM 889 C C . PHE A 1 112 ? -6.573 13.808 4.971 1.00 91.94 112 PHE A C 1
ATOM 891 O O . PHE A 1 112 ? -5.387 13.848 5.285 1.00 91.94 112 PHE A O 1
ATOM 898 N N . LYS A 1 113 ? -7.518 14.322 5.773 1.00 93.38 113 LYS A N 1
ATOM 899 C CA . LYS A 1 113 ? -7.220 14.782 7.141 1.00 93.38 113 LYS A CA 1
ATOM 900 C C . LYS A 1 113 ? -7.098 13.614 8.121 1.00 93.38 113 LYS A C 1
ATOM 902 O O . LYS A 1 113 ? -6.436 13.747 9.148 1.00 93.38 113 LYS A O 1
ATOM 907 N N . LYS A 1 114 ? -7.730 12.475 7.815 1.00 95.06 114 LYS A N 1
ATOM 908 C CA . LYS A 1 114 ? -7.703 11.252 8.635 1.00 95.06 114 LYS A CA 1
ATOM 909 C C . LYS A 1 114 ? -6.673 10.237 8.146 1.00 95.06 114 LYS A C 1
ATOM 911 O O . LYS A 1 114 ? -6.166 9.454 8.948 1.00 95.06 114 LYS A O 1
ATOM 916 N N . ILE A 1 115 ? -6.351 10.259 6.853 1.00 96.06 115 ILE A N 1
ATOM 917 C CA . ILE A 1 115 ? -5.383 9.347 6.235 1.00 96.06 115 ILE A CA 1
ATOM 918 C C . ILE A 1 115 ? -4.014 10.016 6.113 1.00 96.06 115 ILE A C 1
ATOM 920 O O . ILE A 1 115 ? -3.885 11.116 5.582 1.00 96.06 115 ILE A O 1
ATOM 924 N N . LYS A 1 116 ? -2.963 9.322 6.556 1.00 95.50 116 LYS A N 1
ATOM 925 C CA . LYS A 1 116 ? -1.581 9.778 6.375 1.00 95.50 116 LYS A CA 1
ATOM 926 C C . LYS A 1 116 ? -1.059 9.371 5.007 1.00 95.50 116 LYS A C 1
ATOM 928 O O . LYS A 1 116 ? -1.137 8.205 4.638 1.00 95.50 116 LYS A O 1
ATOM 933 N N . ILE A 1 117 ? -0.455 10.309 4.293 1.00 94.38 117 ILE A N 1
ATOM 934 C CA . ILE A 1 117 ? 0.239 10.023 3.037 1.00 94.38 117 ILE A CA 1
ATOM 935 C C . ILE A 1 117 ? 1.718 9.767 3.329 1.00 94.38 117 ILE A C 1
ATOM 937 O O . ILE A 1 117 ? 2.333 10.505 4.100 1.00 94.38 117 ILE A O 1
ATOM 941 N N . LYS A 1 118 ? 2.282 8.726 2.715 1.00 95.62 118 LYS A N 1
ATOM 942 C CA . LYS A 1 118 ? 3.720 8.431 2.730 1.00 95.62 118 LYS A CA 1
ATOM 943 C C . LYS A 1 118 ? 4.208 8.050 1.338 1.00 95.62 118 LYS A C 1
ATOM 945 O O . LYS A 1 118 ? 3.408 7.636 0.503 1.00 95.62 118 LYS A O 1
ATOM 950 N N . PHE A 1 119 ? 5.516 8.140 1.123 1.00 93.44 119 PHE A N 1
ATOM 951 C CA . PHE A 1 119 ? 6.170 7.796 -0.135 1.00 93.44 119 PHE A CA 1
ATOM 952 C C . PHE A 1 119 ? 7.287 6.794 0.154 1.00 93.44 119 PHE A C 1
ATOM 954 O O . PHE A 1 119 ? 8.163 7.081 0.966 1.00 93.44 119 PHE A O 1
ATOM 961 N N . ASN A 1 120 ? 7.272 5.609 -0.464 1.00 93.81 120 ASN A N 1
ATOM 962 C CA . ASN A 1 120 ? 8.301 4.604 -0.162 1.00 93.81 120 ASN A CA 1
ATOM 963 C C . ASN A 1 120 ? 9.692 4.995 -0.683 1.00 93.81 120 ASN A C 1
ATOM 965 O O . ASN A 1 120 ? 10.698 4.581 -0.107 1.00 93.81 120 ASN A O 1
ATOM 969 N N . GLY A 1 121 ? 9.766 5.872 -1.689 1.00 90.75 121 GLY A N 1
ATOM 970 C CA . GLY A 1 121 ? 11.020 6.455 -2.163 1.00 90.75 121 GLY A CA 1
ATOM 971 C C . GLY A 1 121 ? 11.821 7.149 -1.055 1.00 90.75 121 GLY A C 1
ATOM 972 O O . GLY A 1 121 ? 13.049 7.092 -1.088 1.00 90.75 121 GLY A O 1
ATOM 973 N N . ASP A 1 122 ? 11.155 7.694 -0.028 1.00 92.50 122 ASP A N 1
ATOM 974 C CA . ASP A 1 122 ? 11.791 8.382 1.107 1.00 92.50 122 ASP A CA 1
ATOM 975 C C . ASP A 1 122 ? 12.785 7.499 1.876 1.00 92.50 122 ASP A C 1
ATOM 977 O O . ASP A 1 122 ? 13.715 8.023 2.504 1.00 92.50 122 ASP A O 1
ATOM 981 N N . TRP A 1 123 ? 12.589 6.176 1.856 1.00 94.00 123 TRP A N 1
ATOM 982 C CA . TRP A 1 123 ? 13.487 5.203 2.484 1.00 94.00 123 TRP A CA 1
ATOM 983 C C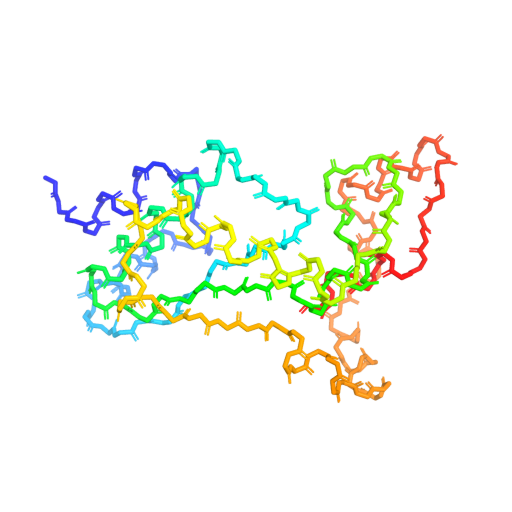 . TRP A 1 123 ? 14.138 4.247 1.486 1.00 94.00 123 TRP A C 1
ATOM 985 O O . TRP A 1 123 ? 15.302 3.907 1.677 1.00 94.00 123 TRP A O 1
ATOM 995 N N . LEU A 1 124 ? 13.445 3.846 0.415 1.00 92.25 124 LEU A N 1
ATOM 996 C CA . LEU A 1 124 ? 13.982 2.889 -0.557 1.00 92.25 124 LEU A CA 1
ATOM 997 C C . LEU A 1 124 ? 15.201 3.435 -1.307 1.00 92.25 124 LEU A C 1
ATOM 999 O O . LEU A 1 124 ? 16.174 2.712 -1.496 1.00 92.25 124 LEU A O 1
ATOM 1003 N N . THR A 1 125 ? 15.201 4.722 -1.664 1.00 88.06 125 THR A N 1
ATOM 1004 C CA . THR A 1 125 ? 16.326 5.355 -2.384 1.00 88.06 125 THR A CA 1
ATOM 1005 C C . THR A 1 125 ? 17.588 5.513 -1.532 1.00 88.06 125 THR A C 1
ATOM 1007 O O . THR A 1 125 ? 18.658 5.815 -2.053 1.00 88.06 125 THR A O 1
ATOM 1010 N N . LYS A 1 126 ? 17.474 5.296 -0.217 1.00 93.12 126 LYS A N 1
ATOM 1011 C CA . LYS A 1 126 ? 18.574 5.394 0.751 1.00 93.12 126 LYS A CA 1
ATOM 1012 C C . LYS A 1 126 ? 19.144 4.028 1.129 1.00 93.12 126 LYS A C 1
ATOM 1014 O O . LYS A 1 126 ? 20.086 3.971 1.918 1.00 93.12 126 LYS A O 1
ATOM 1019 N N . LEU A 1 127 ? 18.568 2.938 0.618 1.00 93.31 127 LEU A N 1
ATOM 1020 C CA . LEU A 1 127 ? 19.062 1.594 0.889 1.00 93.31 127 LEU A CA 1
ATOM 1021 C C . LEU A 1 127 ? 20.444 1.408 0.268 1.00 93.31 127 LEU A C 1
ATOM 1023 O O . LEU A 1 127 ? 20.671 1.692 -0.907 1.00 93.31 127 LEU A O 1
ATOM 1027 N N . THR A 1 128 ? 21.369 0.885 1.063 1.00 94.88 128 THR A N 1
ATOM 1028 C CA . THR A 1 128 ? 22.692 0.499 0.575 1.00 94.88 128 THR A CA 1
ATOM 1029 C C . THR A 1 128 ? 22.661 -0.920 0.006 1.00 94.88 128 THR A C 1
ATOM 1031 O O . THR A 1 128 ? 21.774 -1.717 0.321 1.00 94.88 128 THR A O 1
ATOM 1034 N N . LEU A 1 129 ? 23.686 -1.303 -0.762 1.00 93.19 129 LEU A N 1
ATOM 1035 C CA . LEU A 1 129 ? 23.855 -2.694 -1.204 1.00 93.19 129 LEU A CA 1
ATOM 1036 C C . LEU A 1 129 ? 23.828 -3.681 -0.021 1.00 93.19 129 LEU A C 1
ATOM 1038 O O . LEU A 1 129 ? 23.232 -4.752 -0.112 1.00 93.19 129 LEU A O 1
ATOM 1042 N N . LYS A 1 130 ? 24.423 -3.300 1.119 1.00 96.50 130 LYS A N 1
ATOM 1043 C CA . LYS A 1 130 ? 24.411 -4.108 2.346 1.00 96.50 130 LYS A CA 1
ATOM 1044 C C . LYS A 1 130 ? 22.989 -4.312 2.878 1.00 96.50 130 LYS A C 1
ATOM 1046 O O . LYS A 1 130 ? 22.671 -5.406 3.345 1.00 96.50 130 LYS A O 1
ATOM 1051 N N . ASP A 1 131 ? 22.135 -3.293 2.794 1.00 95.12 131 ASP A N 1
ATOM 1052 C CA . ASP A 1 131 ? 20.730 -3.400 3.193 1.00 95.12 131 ASP A CA 1
ATOM 1053 C C . ASP A 1 131 ? 19.955 -4.337 2.274 1.00 95.12 131 ASP A C 1
ATOM 1055 O O . ASP A 1 131 ? 19.244 -5.213 2.767 1.00 95.12 131 ASP A O 1
ATOM 1059 N N . ILE A 1 132 ? 20.156 -4.213 0.960 1.00 92.88 132 ILE A N 1
ATOM 1060 C CA . ILE A 1 132 ? 19.512 -5.071 -0.041 1.00 92.88 132 ILE A CA 1
ATOM 1061 C C . ILE A 1 132 ? 19.908 -6.536 0.170 1.00 92.88 132 ILE A C 1
ATOM 1063 O O . ILE A 1 132 ? 19.036 -7.398 0.229 1.00 92.88 132 ILE A O 1
ATOM 1067 N N . ILE A 1 133 ? 21.200 -6.829 0.367 1.00 93.75 133 ILE A N 1
ATOM 1068 C CA . ILE A 1 133 ? 21.682 -8.193 0.651 1.00 93.75 133 ILE A CA 1
ATOM 1069 C C . ILE A 1 133 ? 21.051 -8.733 1.940 1.00 93.75 133 ILE A C 1
ATOM 1071 O O . ILE A 1 133 ? 20.601 -9.880 1.991 1.00 93.75 133 ILE A O 1
ATOM 1075 N N . ARG A 1 134 ? 20.977 -7.907 2.989 1.00 95.25 134 ARG A N 1
ATOM 1076 C CA . ARG A 1 134 ? 20.361 -8.294 4.262 1.00 95.25 134 ARG A CA 1
ATOM 1077 C C . ARG A 1 134 ? 18.876 -8.625 4.099 1.00 95.25 134 ARG A C 1
ATOM 1079 O O . ARG A 1 134 ? 18.438 -9.623 4.669 1.00 95.25 134 ARG A O 1
ATOM 1086 N N . ILE A 1 135 ? 18.120 -7.838 3.333 1.00 94.19 135 ILE A N 1
ATOM 1087 C CA . ILE A 1 135 ? 16.702 -8.108 3.037 1.00 94.19 135 ILE A CA 1
ATOM 1088 C C . ILE A 1 135 ? 16.576 -9.382 2.194 1.00 94.19 135 ILE A C 1
ATOM 1090 O O . ILE A 1 135 ? 15.852 -10.300 2.577 1.00 94.19 135 ILE A O 1
ATOM 1094 N N . GLY A 1 136 ? 17.350 -9.485 1.110 1.00 92.69 136 GLY A N 1
ATOM 1095 C CA . GLY A 1 136 ? 17.363 -10.646 0.219 1.00 92.69 136 GLY A CA 1
ATOM 1096 C C . GLY A 1 136 ? 17.679 -11.957 0.943 1.00 92.69 136 GLY A C 1
ATOM 1097 O O . GLY A 1 136 ? 17.085 -12.983 0.633 1.00 92.69 136 GLY A O 1
ATOM 1098 N N . SER A 1 137 ? 18.512 -11.924 1.991 1.00 93.62 137 SER A N 1
ATOM 1099 C CA . SER A 1 137 ? 18.819 -13.106 2.817 1.00 93.62 137 SER A CA 1
ATOM 1100 C C . SER A 1 137 ? 17.610 -13.716 3.545 1.00 93.62 137 SER A C 1
ATOM 1102 O O . SER A 1 137 ? 17.699 -14.832 4.055 1.00 93.62 137 SER A O 1
ATOM 1104 N N . LYS A 1 138 ? 16.483 -12.996 3.631 1.00 93.88 138 LYS A N 1
ATOM 1105 C CA . LYS A 1 138 ? 15.241 -13.459 4.273 1.00 93.88 138 LYS A CA 1
ATOM 1106 C C . LYS A 1 138 ? 14.247 -14.073 3.293 1.00 93.88 138 LYS A C 1
ATOM 1108 O O . LYS A 1 138 ? 13.196 -14.541 3.723 1.00 93.88 138 LYS A O 1
ATOM 1113 N N . ILE A 1 139 ? 14.568 -14.084 2.001 1.00 90.94 139 ILE A N 1
ATOM 1114 C CA . ILE A 1 139 ? 13.673 -14.535 0.940 1.00 90.94 139 ILE A CA 1
ATOM 1115 C C . ILE A 1 139 ? 14.328 -15.699 0.201 1.00 90.94 139 ILE A C 1
ATOM 1117 O O . ILE A 1 139 ? 15.466 -15.622 -0.251 1.00 90.94 139 ILE A O 1
ATOM 1121 N N . SER A 1 140 ? 13.595 -16.802 0.058 1.00 91.69 140 SER A N 1
ATOM 1122 C CA . SER A 1 140 ? 14.046 -17.922 -0.765 1.00 91.69 140 SER A CA 1
ATOM 1123 C C . SER A 1 140 ? 13.885 -17.571 -2.241 1.00 91.69 140 SER A C 1
ATOM 1125 O O . SER A 1 140 ? 12.765 -17.344 -2.698 1.00 91.69 140 SER A O 1
ATOM 1127 N N . ALA A 1 141 ? 14.983 -17.609 -3.000 1.00 88.69 141 ALA A N 1
ATOM 1128 C CA . ALA A 1 141 ? 14.942 -17.444 -4.453 1.00 88.69 141 ALA A CA 1
ATOM 1129 C C . ALA A 1 141 ? 13.975 -18.448 -5.110 1.00 88.69 141 ALA A C 1
ATOM 1131 O O . ALA A 1 141 ? 13.208 -18.085 -5.994 1.00 88.69 141 ALA A O 1
ATOM 1132 N N . ILE A 1 142 ? 13.925 -19.691 -4.614 1.00 89.69 142 ILE A N 1
ATOM 1133 C CA . ILE A 1 142 ? 13.000 -20.717 -5.117 1.00 89.69 142 ILE A CA 1
ATOM 1134 C C . ILE A 1 142 ? 11.542 -20.285 -4.920 1.00 89.69 142 ILE A C 1
ATOM 1136 O O . ILE A 1 142 ? 10.733 -20.418 -5.832 1.00 89.69 142 ILE A O 1
ATOM 1140 N N . GLN A 1 143 ? 11.192 -19.762 -3.742 1.00 89.38 143 GLN A N 1
ATOM 1141 C CA . GLN A 1 143 ? 9.825 -19.297 -3.473 1.00 89.38 143 GLN A CA 1
ATOM 1142 C C . GLN A 1 143 ? 9.475 -18.045 -4.278 1.00 89.38 143 GLN A C 1
ATOM 1144 O O . GLN A 1 143 ? 8.340 -17.901 -4.723 1.00 89.38 143 GLN A O 1
ATOM 1149 N N . LEU A 1 144 ? 10.452 -17.166 -4.508 1.00 88.50 144 LEU A N 1
ATOM 1150 C CA . LEU A 1 144 ? 10.279 -15.988 -5.348 1.00 88.50 144 LEU A CA 1
ATOM 1151 C C . LEU A 1 144 ? 9.872 -16.383 -6.773 1.00 88.50 144 LEU A C 1
ATOM 1153 O O . LEU A 1 144 ? 8.863 -15.893 -7.269 1.00 88.50 144 LEU A O 1
ATOM 1157 N N . PHE A 1 145 ? 10.595 -17.316 -7.399 1.00 85.88 145 PHE A N 1
ATOM 1158 C CA . PHE A 1 145 ? 10.303 -17.762 -8.766 1.00 85.88 145 PHE A CA 1
ATOM 1159 C C . PHE A 1 145 ? 9.033 -18.611 -8.891 1.00 85.88 145 PHE A C 1
ATOM 1161 O O . PHE A 1 145 ? 8.464 -18.683 -9.976 1.00 85.88 145 PHE A O 1
ATOM 1168 N N . LYS A 1 146 ? 8.542 -19.196 -7.791 1.00 88.69 146 LYS A N 1
ATOM 1169 C CA . LYS A 1 146 ? 7.252 -19.908 -7.750 1.00 88.69 146 LYS A CA 1
ATOM 1170 C C . LYS A 1 146 ? 6.030 -18.996 -7.823 1.00 88.69 146 LYS A C 1
ATOM 1172 O O . LYS A 1 146 ? 4.920 -19.505 -7.940 1.00 88.69 146 LYS A O 1
ATOM 1177 N N . ARG A 1 147 ? 6.193 -17.672 -7.735 1.00 86.56 147 ARG A N 1
ATOM 1178 C CA . ARG A 1 147 ? 5.072 -16.750 -7.948 1.00 86.56 147 ARG A CA 1
ATOM 1179 C C . ARG A 1 147 ? 4.537 -16.923 -9.369 1.00 86.56 147 ARG A C 1
ATOM 1181 O O . ARG A 1 147 ? 5.313 -17.026 -10.322 1.00 86.56 147 ARG A O 1
ATOM 1188 N N . ASP A 1 148 ? 3.212 -16.932 -9.493 1.00 84.44 148 ASP A N 1
ATOM 1189 C CA . ASP A 1 148 ? 2.507 -17.223 -10.745 1.00 84.44 148 ASP A CA 1
ATOM 1190 C C . ASP A 1 148 ? 2.998 -16.384 -11.928 1.00 84.44 148 ASP A C 1
ATOM 1192 O O . ASP A 1 148 ? 3.122 -16.900 -13.035 1.00 84.44 148 ASP A O 1
ATOM 1196 N N . ASN A 1 149 ? 3.294 -15.102 -11.704 1.00 80.94 149 ASN A N 1
ATOM 1197 C CA . ASN A 1 149 ? 3.746 -14.181 -12.745 1.00 80.94 149 ASN A CA 1
ATOM 1198 C C . ASN A 1 149 ? 5.096 -14.600 -13.356 1.00 80.94 149 ASN A C 1
ATOM 1200 O O . ASN A 1 149 ? 5.217 -14.693 -14.577 1.00 80.94 149 ASN A O 1
ATOM 1204 N N . PHE A 1 150 ? 6.092 -14.915 -12.523 1.00 86.06 150 PHE A N 1
ATOM 1205 C CA . PHE A 1 150 ? 7.393 -15.387 -12.991 1.00 86.06 150 PHE A CA 1
ATOM 1206 C C . PHE A 1 150 ? 7.291 -16.793 -13.577 1.00 86.06 150 PHE A C 1
ATOM 1208 O O . PHE A 1 150 ? 7.838 -17.042 -14.647 1.00 86.06 150 PHE A O 1
ATOM 1215 N N . THR A 1 151 ? 6.536 -17.687 -12.931 1.00 87.56 151 THR A N 1
ATOM 1216 C CA . THR A 1 151 ? 6.355 -19.066 -13.408 1.00 87.56 151 THR A CA 1
ATOM 1217 C C . THR A 1 151 ? 5.745 -19.092 -14.810 1.00 87.56 151 THR A C 1
ATOM 1219 O O . THR A 1 151 ? 6.283 -19.756 -15.694 1.00 87.56 151 THR A O 1
ATOM 1222 N N . LYS A 1 152 ? 4.671 -18.327 -15.050 1.00 87.75 152 LYS A N 1
ATOM 1223 C CA . LYS A 1 152 ? 4.000 -18.264 -16.359 1.00 87.75 152 LYS A CA 1
ATOM 1224 C C . LYS A 1 152 ? 4.909 -17.695 -17.451 1.00 87.75 152 LYS A C 1
ATOM 1226 O O . LYS A 1 152 ? 4.964 -18.272 -18.531 1.00 87.75 152 LYS A O 1
ATOM 1231 N N . ARG A 1 153 ? 5.642 -16.609 -17.179 1.00 86.06 153 ARG A N 1
ATOM 1232 C CA . ARG A 1 153 ? 6.577 -15.999 -18.149 1.00 86.06 153 ARG A CA 1
ATOM 1233 C C . ARG A 1 153 ? 7.734 -16.933 -18.492 1.00 86.06 153 ARG A C 1
ATOM 1235 O O . ARG A 1 153 ? 7.999 -17.166 -19.665 1.00 86.06 153 ARG A O 1
ATOM 1242 N N . ILE A 1 154 ? 8.347 -17.554 -17.484 1.00 87.25 154 ILE A N 1
ATOM 1243 C CA . ILE A 1 154 ? 9.427 -18.528 -17.694 1.00 87.25 154 ILE A CA 1
ATOM 1244 C C . ILE A 1 154 ? 8.926 -19.722 -18.523 1.00 87.25 154 ILE A C 1
ATOM 1246 O O . ILE A 1 154 ? 9.610 -20.147 -19.448 1.00 87.25 154 ILE A O 1
ATOM 1250 N N . GLN A 1 155 ? 7.720 -20.236 -18.247 1.00 89.56 155 GLN A N 1
ATOM 1251 C CA . GLN A 1 155 ? 7.121 -21.335 -19.019 1.00 89.56 155 GLN A CA 1
ATOM 1252 C C . GLN A 1 155 ? 6.806 -20.960 -20.473 1.00 89.56 155 GLN A C 1
ATOM 1254 O O . GLN A 1 155 ? 6.927 -21.810 -21.352 1.00 89.56 155 GLN A O 1
ATOM 1259 N N . LYS A 1 156 ? 6.423 -19.705 -20.737 1.00 91.44 156 LYS A N 1
ATOM 1260 C CA . LYS A 1 156 ? 6.212 -19.180 -22.097 1.00 91.44 156 LYS A CA 1
ATOM 1261 C C . LYS A 1 156 ? 7.521 -18.938 -22.864 1.00 91.44 156 LYS A C 1
ATOM 1263 O O . LYS A 1 156 ? 7.474 -18.746 -24.074 1.00 91.44 156 LYS A O 1
ATOM 1268 N N . GLY A 1 157 ? 8.673 -18.957 -22.188 1.00 87.69 157 GLY A N 1
ATOM 1269 C CA . GLY A 1 157 ? 9.963 -18.564 -22.763 1.00 87.69 157 GLY A CA 1
ATOM 1270 C C . GLY A 1 157 ? 10.198 -17.049 -22.773 1.00 87.69 157 GLY A C 1
ATOM 1271 O O . GLY A 1 157 ? 11.137 -16.582 -23.416 1.00 87.69 157 GLY A O 1
ATOM 1272 N N . ASP A 1 158 ? 9.375 -16.280 -22.057 1.00 86.81 158 ASP A N 1
ATOM 1273 C CA . ASP A 1 158 ? 9.540 -14.836 -21.927 1.00 86.81 158 ASP A CA 1
ATOM 1274 C C . ASP A 1 158 ? 10.726 -14.505 -21.012 1.00 86.81 158 ASP A C 1
ATOM 1276 O O . ASP A 1 158 ? 11.035 -15.207 -20.045 1.00 86.81 158 ASP A O 1
ATOM 1280 N N . THR A 1 159 ? 11.376 -13.373 -21.278 1.00 84.75 159 THR A N 1
ATOM 1281 C CA . THR A 1 159 ? 12.463 -12.883 -20.422 1.00 84.75 159 THR A CA 1
ATOM 1282 C C . THR A 1 159 ? 11.900 -12.358 -19.107 1.00 84.75 159 THR A C 1
ATOM 1284 O O . THR A 1 159 ? 10.975 -11.551 -19.123 1.00 84.75 159 THR A O 1
ATOM 1287 N N . VAL A 1 160 ? 12.488 -12.757 -17.976 1.00 84.19 160 VAL A N 1
ATOM 1288 C CA . VAL A 1 160 ? 12.295 -12.124 -16.661 1.00 84.19 160 VAL A CA 1
ATOM 1289 C C . VAL A 1 160 ? 13.596 -11.426 -16.287 1.00 84.19 160 VAL A C 1
ATOM 1291 O O . VAL A 1 160 ? 14.619 -12.083 -16.084 1.00 84.19 160 VAL A O 1
ATOM 1294 N N . TYR A 1 161 ? 13.584 -10.097 -16.212 1.00 84.94 161 TYR A N 1
ATOM 1295 C CA . TYR A 1 161 ? 14.788 -9.347 -15.878 1.00 84.94 161 TYR A CA 1
ATOM 1296 C C . TYR A 1 161 ? 15.071 -9.400 -14.375 1.00 84.94 161 TYR A C 1
ATOM 1298 O O . TYR A 1 161 ? 14.165 -9.356 -13.545 1.00 84.94 161 TYR A O 1
ATOM 1306 N N . PHE A 1 162 ? 16.353 -9.431 -14.005 1.00 85.38 162 PHE A N 1
ATOM 1307 C CA . PHE A 1 162 ? 16.763 -9.539 -12.601 1.00 85.38 162 PHE A CA 1
ATOM 1308 C C . PHE A 1 162 ? 16.197 -8.418 -11.716 1.00 85.38 162 PHE A C 1
ATOM 1310 O O . PHE A 1 162 ? 15.765 -8.690 -10.598 1.00 85.38 162 PHE A O 1
ATOM 1317 N N . HIS A 1 163 ? 16.137 -7.177 -12.211 1.00 83.94 163 HIS A N 1
ATOM 1318 C CA . HIS A 1 163 ? 15.587 -6.060 -11.439 1.00 83.94 163 HIS A CA 1
ATOM 1319 C C . HIS A 1 163 ? 14.119 -6.300 -11.049 1.00 83.94 163 HIS A C 1
ATOM 1321 O O . HIS A 1 163 ? 13.750 -5.991 -9.925 1.00 83.94 163 HIS A O 1
ATOM 1327 N N . GLU A 1 164 ? 13.312 -6.953 -11.894 1.00 83.94 164 GLU A N 1
ATOM 1328 C CA . GLU 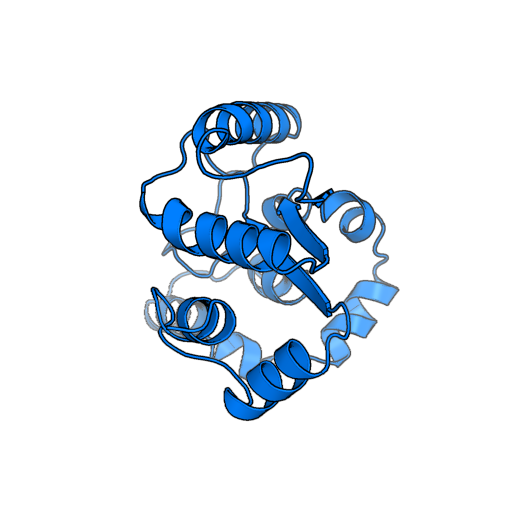A 1 164 ? 11.915 -7.295 -11.578 1.00 83.94 164 GLU A CA 1
ATOM 1329 C C . GLU A 1 164 ? 11.819 -8.226 -10.360 1.00 83.94 164 GLU A C 1
ATOM 1331 O O . GLU A 1 164 ? 10.901 -8.121 -9.547 1.00 83.94 164 GLU A O 1
ATOM 1336 N N . THR A 1 165 ? 12.809 -9.107 -10.179 1.00 85.31 165 THR A N 1
ATOM 1337 C CA . THR A 1 165 ? 12.885 -10.002 -9.013 1.00 85.31 165 THR A CA 1
ATOM 1338 C C . THR A 1 165 ? 13.171 -9.248 -7.712 1.00 85.31 165 THR A C 1
ATOM 1340 O O . THR A 1 165 ? 12.905 -9.770 -6.631 1.00 85.31 165 THR A O 1
ATOM 1343 N N . MET A 1 166 ? 13.652 -8.004 -7.795 1.00 87.00 166 MET A N 1
ATOM 1344 C CA . MET A 1 166 ? 13.853 -7.138 -6.636 1.00 87.00 166 MET A CA 1
ATOM 1345 C C . MET A 1 166 ? 12.553 -6.484 -6.166 1.00 87.00 166 MET A C 1
ATOM 1347 O O . MET A 1 166 ? 12.496 -6.084 -5.012 1.00 87.00 166 MET A O 1
ATOM 1351 N N . TYR A 1 167 ? 11.503 -6.400 -6.992 1.00 86.12 167 TYR A N 1
ATOM 1352 C CA . TYR A 1 167 ? 10.261 -5.710 -6.614 1.00 86.12 167 TYR A CA 1
ATOM 1353 C C . TYR A 1 167 ? 9.637 -6.255 -5.315 1.00 86.12 167 TYR A C 1
ATOM 1355 O O . TYR A 1 167 ? 9.322 -5.456 -4.442 1.00 86.12 167 TYR A O 1
ATOM 1363 N N . PRO A 1 168 ? 9.540 -7.583 -5.085 1.00 87.25 168 PRO A N 1
ATOM 1364 C CA . PRO A 1 168 ? 9.014 -8.111 -3.822 1.00 87.25 168 PRO A CA 1
ATOM 1365 C C . PRO A 1 168 ? 9.891 -7.860 -2.584 1.00 87.25 168 PRO A C 1
ATOM 1367 O O . PRO A 1 168 ? 9.473 -8.213 -1.482 1.00 87.25 168 PRO A O 1
ATOM 1370 N N . LEU A 1 169 ? 11.112 -7.337 -2.753 1.00 87.50 169 LEU A N 1
ATOM 1371 C CA . LEU A 1 169 ? 12.011 -6.961 -1.655 1.00 87.50 169 LEU A CA 1
ATOM 1372 C C . LEU A 1 169 ? 11.790 -5.507 -1.199 1.00 87.50 169 LEU A C 1
ATOM 1374 O O . LEU A 1 169 ? 12.289 -5.144 -0.131 1.00 87.50 169 LEU A O 1
ATOM 1378 N N . LEU A 1 170 ? 11.119 -4.687 -2.016 1.00 85.81 170 LEU A N 1
ATOM 1379 C CA . LEU A 1 170 ? 10.912 -3.247 -1.824 1.00 85.81 170 LEU A CA 1
ATOM 1380 C C . LEU A 1 170 ? 9.582 -2.946 -1.120 1.00 85.81 170 LEU A C 1
ATOM 1382 O O . LEU A 1 170 ? 9.555 -1.963 -0.341 1.00 85.81 170 LEU A O 1
#

Foldseek 3Di:
DDLLVCLLPPLDPDDPPDSVVVSVVLVVVDAEADEDEDELQDQDDDPVVLSVQLSLQSSLVSVHAREYEYAPVLLCLDALQPDLDDDDRDDPVSSVNSVVSVCVVCVVRHDCVSYHYYYCCVPNVVDDPVNLVVLVVVDDPVVLCPRPSNVVCVVVVHDDDPSNSCSVSD

pLDDT: mean 88.22, std 10.24, range [52.44, 97.88]